Protein AF-A0A9D7TUV1-F1 (afdb_monomer)

Sequence (95 aa):
MGETELFWVYYPDMRPVFAKYEIYNGKNFGARMSWEELFESRMFYGRIIKSTIDNPYDRFIKNYPGLADYPILQLLEGENIKEKIFNYEQDLWSY

pLDDT: mean 88.14, std 10.93, range [44.88, 96.75]

Secondary structure (DSSP, 8-state):
----------HHHHHHHHTTSEEE-TT-TT-EEEHHHHHHTT-S-------STT-TT---GGGSTTTTT-HHHHHHHHHHHHHHHHHHHHHHH--

Radius of gyration: 16.45 Å; Cα contacts (8 Å, |Δi|>4): 66; chains: 1; bounding box: 44×26×37 Å

Foldseek 3Di:
DDDDDPDDDDVVVCLVVQQVDWDQDPVDNPDIDTSNRCVVVVVDDDFQQFDPVVCPPRDGLCPDPPCVVPVPVSRVVRVVVVVVVVVVVVVVVPD

Solvent-accessible surface area (backbone atoms only — not comparable to full-atom values): 6019 Å² total; per-residue (Å²): 133,79,95,70,88,86,82,85,77,66,64,80,82,44,40,76,56,27,60,71,42,75,43,87,36,94,90,39,92,87,49,80,37,29,47,35,56,36,60,77,68,57,72,69,88,86,78,55,55,58,56,72,77,98,28,94,78,71,50,44,43,63,69,37,90,94,22,59,92,32,67,69,54,33,52,51,51,25,51,52,52,50,49,54,52,51,51,55,52,51,64,72,64,75,116

Mean predicted aligned error: 5.9 Å

Structure (mmCIF, N/CA/C/O backbone):
data_AF-A0A9D7TUV1-F1
#
_entry.id   AF-A0A9D7TUV1-F1
#
loop_
_atom_site.group_PDB
_atom_site.id
_atom_site.type_symbol
_atom_site.label_atom_id
_atom_site.label_alt_id
_atom_site.label_comp_id
_atom_site.label_asym_id
_atom_site.label_entity_id
_atom_site.label_seq_id
_atom_site.pdbx_PDB_ins_code
_atom_site.Cartn_x
_atom_site.Cartn_y
_atom_site.Cartn_z
_atom_site.occupancy
_atom_site.B_iso_or_equiv
_atom_site.auth_seq_id
_atom_site.auth_comp_id
_atom_site.auth_asym_id
_atom_site.auth_atom_id
_atom_site.pdbx_PDB_model_num
ATOM 1 N N . MET A 1 1 ? -24.892 9.066 -10.100 1.00 44.88 1 MET A N 1
ATOM 2 C CA . MET A 1 1 ? -24.370 7.687 -10.198 1.00 44.88 1 MET A CA 1
ATOM 3 C C . MET A 1 1 ? -23.081 7.674 -9.396 1.00 44.88 1 MET A C 1
ATOM 5 O O . MET A 1 1 ? -22.257 8.541 -9.648 1.00 44.88 1 MET A O 1
ATOM 9 N N . GLY A 1 2 ? -22.984 6.859 -8.344 1.00 71.31 2 GLY A N 1
ATOM 10 C CA . GLY A 1 2 ? -21.800 6.832 -7.473 1.00 71.31 2 GLY A CA 1
ATOM 11 C C . GLY A 1 2 ? -20.623 6.098 -8.116 1.00 71.31 2 GLY A C 1
ATOM 12 O O . GLY A 1 2 ? -20.800 5.405 -9.118 1.00 71.31 2 GLY A O 1
ATOM 13 N N . GLU A 1 3 ? -19.435 6.240 -7.533 1.00 69.94 3 GLU A N 1
ATOM 14 C CA . GLU A 1 3 ? -18.260 5.449 -7.912 1.00 69.94 3 GLU A CA 1
ATOM 15 C C . GLU A 1 3 ? -18.5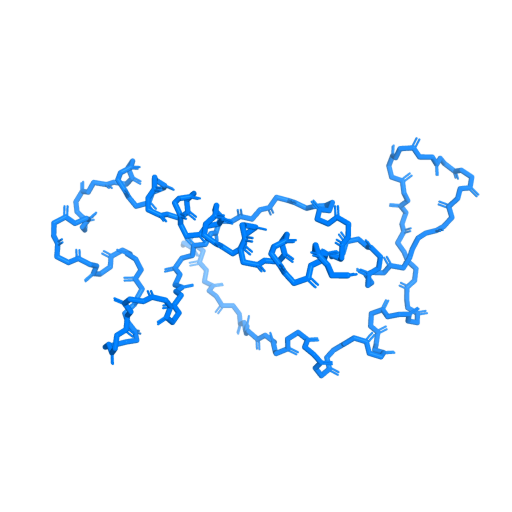39 3.956 -7.689 1.00 69.94 3 GLU A C 1
ATOM 17 O O . GLU A 1 3 ? -19.053 3.558 -6.643 1.00 69.94 3 GLU A O 1
ATOM 22 N N . THR A 1 4 ? -18.237 3.131 -8.692 1.00 80.62 4 THR A N 1
ATOM 23 C CA . THR A 1 4 ? -18.377 1.671 -8.634 1.00 80.62 4 THR A CA 1
ATOM 24 C C . THR A 1 4 ? -17.020 1.053 -8.929 1.00 80.62 4 THR A C 1
ATOM 26 O O . THR A 1 4 ? -16.404 1.371 -9.946 1.00 80.62 4 THR A O 1
ATOM 29 N N . GLU A 1 5 ? -16.550 0.186 -8.035 1.00 80.75 5 GLU A N 1
ATOM 30 C CA . GLU A 1 5 ? -15.323 -0.583 -8.236 1.00 80.75 5 GLU A CA 1
ATOM 31 C C . GLU A 1 5 ? -15.496 -1.505 -9.450 1.00 80.75 5 GLU A C 1
ATOM 33 O O . GLU A 1 5 ? -16.439 -2.292 -9.506 1.00 80.75 5 GLU A O 1
ATOM 38 N N . LEU A 1 6 ? -14.603 -1.390 -10.437 1.00 87.50 6 LEU A N 1
ATOM 39 C CA . LEU A 1 6 ? -14.650 -2.231 -11.636 1.00 87.50 6 LEU A CA 1
ATOM 40 C C . LEU A 1 6 ? -14.008 -3.594 -11.372 1.00 87.50 6 LEU A C 1
ATOM 42 O O . LEU A 1 6 ? -14.619 -4.632 -11.613 1.00 87.50 6 LEU A O 1
ATOM 46 N N . PHE A 1 7 ? -12.763 -3.584 -10.899 1.00 90.62 7 PHE A N 1
ATOM 47 C CA . PHE A 1 7 ? -11.997 -4.780 -10.575 1.00 90.62 7 PHE A CA 1
ATOM 48 C C . PHE A 1 7 ? -10.796 -4.429 -9.690 1.00 90.62 7 PHE A C 1
ATOM 50 O O . PHE A 1 7 ? -10.419 -3.268 -9.536 1.00 90.62 7 PHE A O 1
A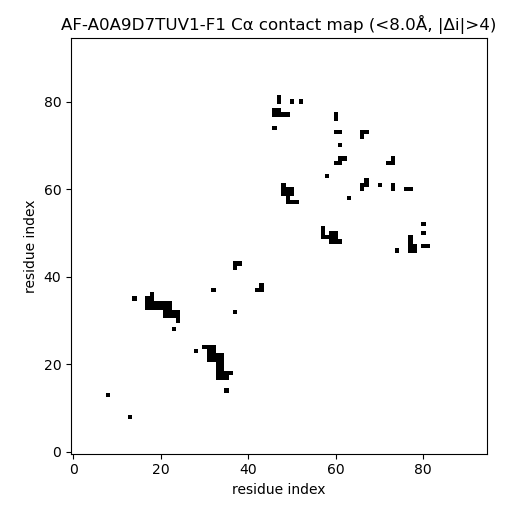TOM 57 N N . TRP A 1 8 ? -10.183 -5.471 -9.143 1.00 90.50 8 TRP A N 1
ATOM 58 C CA . TRP A 1 8 ? -8.954 -5.450 -8.365 1.00 90.50 8 TRP A CA 1
ATOM 59 C C . TRP A 1 8 ? -7.952 -6.374 -9.054 1.00 90.50 8 TRP A C 1
ATOM 61 O O . TRP A 1 8 ? -8.334 -7.408 -9.603 1.00 90.50 8 TRP A O 1
ATOM 71 N N . VAL A 1 9 ? -6.680 -5.984 -9.064 1.00 92.88 9 VAL A N 1
ATOM 72 C CA . VAL A 1 9 ? -5.593 -6.798 -9.617 1.00 92.88 9 VAL A CA 1
ATOM 73 C C . VAL A 1 9 ? -4.583 -7.093 -8.528 1.00 92.88 9 VAL A C 1
ATOM 75 O O . VAL A 1 9 ? -4.271 -6.230 -7.706 1.00 92.88 9 VAL A O 1
ATOM 78 N N . TYR A 1 10 ? -4.058 -8.313 -8.529 1.00 94.06 10 TYR A N 1
ATOM 79 C CA . TYR A 1 10 ? -2.962 -8.668 -7.647 1.00 94.06 10 TYR A CA 1
ATOM 80 C C . TYR A 1 10 ? -1.659 -8.100 -8.215 1.00 94.06 10 TYR A C 1
ATOM 82 O O . TYR A 1 10 ? -1.233 -8.469 -9.308 1.00 94.06 10 TYR A O 1
ATOM 90 N N . TYR A 1 11 ? -1.054 -7.153 -7.494 1.00 93.44 11 TYR A N 1
ATOM 91 C CA . TYR A 1 11 ? 0.086 -6.384 -7.995 1.00 93.44 11 TYR A CA 1
ATOM 92 C C . TYR A 1 11 ? 1.288 -7.254 -8.416 1.00 93.44 11 TYR A C 1
ATOM 94 O O . TYR A 1 11 ? 1.775 -7.037 -9.526 1.00 93.44 11 TYR A O 1
ATOM 102 N N . PRO A 1 12 ? 1.736 -8.264 -7.635 1.00 94.25 12 PRO A N 1
ATOM 103 C CA . PRO A 1 12 ? 2.869 -9.111 -8.021 1.00 94.25 12 PRO A CA 1
ATOM 104 C C . PRO A 1 12 ? 2.718 -9.792 -9.387 1.00 94.25 12 PRO A C 1
ATOM 106 O O . PRO A 1 12 ? 3.669 -9.789 -10.166 1.00 94.25 12 PRO A O 1
ATOM 109 N N . ASP A 1 13 ? 1.522 -10.282 -9.722 1.00 96.75 13 ASP A N 1
ATOM 110 C CA . ASP A 1 13 ? 1.255 -10.938 -11.013 1.00 96.75 13 ASP A CA 1
ATOM 111 C C . ASP A 1 13 ? 1.299 -9.953 -12.188 1.00 96.75 13 ASP A C 1
ATOM 113 O O . ASP A 1 13 ? 1.616 -10.322 -13.319 1.00 96.75 13 ASP A O 1
ATOM 117 N N . MET A 1 14 ? 1.002 -8.679 -11.925 1.00 95.94 14 MET A N 1
ATOM 118 C CA . MET A 1 14 ? 0.981 -7.630 -12.940 1.00 95.94 14 MET A CA 1
ATOM 119 C C . MET A 1 14 ? 2.348 -6.983 -13.176 1.00 95.94 14 MET A C 1
ATOM 121 O O . MET A 1 14 ? 2.527 -6.336 -14.211 1.00 95.94 14 MET A O 1
ATOM 125 N N . ARG A 1 15 ? 3.334 -7.177 -12.286 1.00 95.19 15 ARG A N 1
ATOM 126 C CA . ARG A 1 15 ? 4.678 -6.579 -12.422 1.00 95.19 15 ARG A CA 1
ATOM 127 C C . ARG A 1 15 ? 5.318 -6.820 -13.797 1.00 95.19 15 ARG A C 1
ATOM 129 O O . ARG A 1 15 ? 5.722 -5.839 -14.416 1.00 95.19 15 ARG A O 1
ATOM 136 N N . PRO A 1 16 ? 5.329 -8.045 -14.373 1.00 96.00 16 PRO A N 1
ATOM 137 C CA . PRO A 1 16 ? 5.938 -8.281 -15.687 1.00 96.00 16 PRO A CA 1
ATOM 138 C C . PRO A 1 16 ? 5.235 -7.549 -16.835 1.00 96.00 16 PRO A C 1
ATOM 140 O O . PRO A 1 16 ? 5.822 -7.357 -17.900 1.00 96.00 16 PRO A O 1
ATOM 143 N N . VAL A 1 17 ? 3.961 -7.192 -16.655 1.00 95.88 17 VAL A N 1
ATOM 144 C CA . VAL A 1 17 ? 3.198 -6.382 -17.607 1.00 95.88 17 VAL A CA 1
ATOM 145 C C . VAL A 1 17 ? 3.563 -4.914 -17.407 1.00 95.88 17 VAL A C 1
ATOM 147 O O . VAL A 1 17 ? 3.941 -4.251 -18.368 1.00 95.88 17 VAL A O 1
ATOM 150 N N . PHE A 1 18 ? 3.529 -4.417 -16.169 1.00 95.38 18 PHE A N 1
ATOM 151 C CA . PHE A 1 18 ? 3.845 -3.024 -15.841 1.00 95.38 18 PHE A CA 1
ATOM 152 C C . PHE A 1 18 ? 5.290 -2.624 -16.158 1.00 95.38 18 PHE A C 1
ATOM 154 O O . PHE A 1 18 ? 5.521 -1.489 -16.565 1.00 95.38 18 PHE A O 1
ATOM 161 N N . ALA A 1 19 ? 6.238 -3.557 -16.074 1.00 94.62 19 ALA A N 1
ATOM 162 C CA . ALA A 1 19 ? 7.628 -3.343 -16.469 1.00 94.62 19 ALA A CA 1
ATOM 163 C C . ALA A 1 19 ? 7.793 -3.055 -17.974 1.00 94.62 19 ALA A C 1
ATOM 165 O O . ALA A 1 19 ? 8.725 -2.369 -18.384 1.00 94.62 19 ALA A O 1
ATOM 166 N N . LYS A 1 20 ? 6.902 -3.601 -18.817 1.00 94.69 20 LYS A N 1
ATOM 167 C CA . LYS A 1 20 ? 7.012 -3.533 -20.287 1.00 94.69 20 LYS A CA 1
ATOM 168 C C . LYS A 1 20 ? 6.411 -2.270 -20.889 1.00 94.69 20 LYS A C 1
ATOM 170 O O . LYS A 1 20 ? 6.764 -1.918 -22.012 1.00 94.69 20 LYS A O 1
ATOM 175 N N . TYR A 1 21 ? 5.468 -1.638 -20.195 1.00 92.25 21 TYR A N 1
ATOM 176 C CA . TYR A 1 21 ? 4.753 -0.475 -20.707 1.00 92.25 21 TYR A CA 1
ATOM 177 C C . TYR A 1 21 ? 5.279 0.802 -20.062 1.00 92.25 21 TYR A C 1
ATOM 179 O O . TYR A 1 21 ? 5.327 0.928 -18.839 1.00 92.25 21 TYR A O 1
ATOM 187 N N . GLU A 1 22 ? 5.642 1.757 -20.910 1.00 89.69 22 GLU A N 1
ATOM 188 C CA . GLU A 1 22 ? 6.145 3.061 -20.496 1.00 89.69 22 GLU A CA 1
ATOM 189 C C . GLU A 1 22 ? 4.994 4.048 -20.257 1.00 89.69 22 GLU A C 1
ATOM 191 O O . GLU A 1 22 ? 3.972 4.033 -20.949 1.00 89.69 22 GLU A O 1
ATOM 196 N N . ILE A 1 23 ? 5.192 4.941 -19.294 1.00 86.62 23 ILE A N 1
ATOM 197 C CA . ILE A 1 23 ? 4.346 6.088 -18.996 1.00 86.62 23 ILE A CA 1
ATOM 198 C C . ILE A 1 23 ? 5.174 7.376 -19.072 1.00 86.62 23 ILE A C 1
ATOM 200 O O . ILE A 1 23 ? 6.392 7.407 -18.879 1.00 86.62 23 ILE A O 1
ATOM 204 N N . TYR A 1 24 ? 4.487 8.467 -19.390 1.00 79.19 24 TYR A N 1
ATOM 205 C CA . TYR A 1 24 ? 5.047 9.806 -19.368 1.00 79.19 24 TYR A CA 1
ATOM 206 C C . TYR A 1 24 ? 5.456 10.228 -17.944 1.00 79.19 24 TYR A C 1
ATOM 208 O O . TYR A 1 24 ? 4.632 10.233 -17.028 1.00 79.19 24 TYR A O 1
ATOM 216 N N . ASN A 1 25 ? 6.715 10.638 -17.770 1.00 73.81 25 ASN A N 1
ATOM 217 C CA . ASN A 1 25 ? 7.216 11.169 -16.506 1.00 73.81 25 ASN A CA 1
ATOM 218 C C . ASN A 1 25 ? 6.945 12.680 -16.401 1.00 73.81 25 ASN A C 1
ATOM 220 O O . ASN A 1 25 ? 7.625 13.499 -17.019 1.00 73.81 25 ASN A O 1
ATOM 224 N N . GLY A 1 26 ? 5.988 13.067 -15.552 1.00 66.94 26 GLY A N 1
ATOM 225 C CA . GLY A 1 26 ? 5.623 14.473 -15.338 1.00 66.94 26 GLY A CA 1
ATOM 226 C C . GLY A 1 26 ? 6.722 15.359 -14.736 1.00 66.94 26 GLY A C 1
ATOM 227 O O . GLY A 1 26 ? 6.611 16.580 -14.813 1.00 66.94 26 GLY A O 1
ATOM 228 N N . LYS A 1 27 ? 7.778 14.774 -14.154 1.00 67.44 27 LYS A N 1
ATOM 229 C CA . LYS A 1 27 ? 8.917 15.507 -13.574 1.00 67.44 27 LYS A CA 1
ATOM 230 C C . LYS A 1 27 ? 10.097 15.653 -14.538 1.00 67.44 27 LYS A C 1
ATOM 232 O O . LYS A 1 27 ? 10.931 16.529 -14.328 1.00 67.44 27 LYS A O 1
ATOM 237 N N . ASN A 1 28 ? 10.188 14.818 -15.575 1.00 67.69 28 ASN A N 1
ATOM 238 C CA . ASN A 1 28 ? 11.264 14.873 -16.560 1.00 67.69 28 ASN A CA 1
ATOM 239 C C . ASN A 1 28 ? 10.750 14.464 -17.947 1.00 67.69 28 ASN A C 1
ATOM 241 O O . ASN A 1 28 ? 10.644 13.282 -18.257 1.00 67.69 28 ASN A O 1
ATOM 245 N N . PHE A 1 29 ? 10.497 15.462 -18.796 1.00 59.22 29 PHE A N 1
ATOM 246 C CA . PHE A 1 29 ? 9.966 15.298 -20.154 1.00 59.22 29 PHE A CA 1
ATOM 247 C C . PHE A 1 29 ? 10.843 14.415 -21.066 1.00 59.22 29 PHE A C 1
ATOM 249 O O . PHE A 1 29 ? 10.348 13.910 -22.072 1.00 59.22 29 PHE A O 1
ATOM 256 N N . GLY A 1 30 ? 12.134 14.244 -20.748 1.00 61.28 30 GLY A N 1
ATOM 257 C CA . GLY A 1 30 ? 13.080 13.459 -21.550 1.00 61.28 30 GLY A CA 1
ATOM 258 C C . GLY A 1 30 ? 13.279 12.013 -21.088 1.00 61.28 30 GLY A C 1
ATOM 259 O O . GLY A 1 30 ? 13.814 11.212 -21.853 1.00 61.28 30 GLY A O 1
ATOM 260 N N . ALA A 1 31 ? 12.861 11.663 -19.867 1.00 67.94 31 ALA A N 1
ATOM 261 C CA . ALA A 1 31 ? 13.032 10.323 -19.314 1.00 67.94 31 ALA A CA 1
ATOM 262 C C . ALA A 1 31 ? 11.704 9.566 -19.353 1.00 67.94 31 ALA A C 1
ATOM 264 O O . ALA A 1 31 ? 10.710 9.999 -18.770 1.00 67.94 31 ALA A O 1
ATOM 265 N N . ARG A 1 32 ? 11.688 8.421 -20.035 1.00 72.62 32 ARG A N 1
ATOM 266 C CA . ARG A 1 32 ? 10.570 7.482 -19.947 1.00 72.62 32 ARG A CA 1
ATOM 267 C C . ARG A 1 32 ? 10.696 6.693 -18.653 1.00 72.62 32 ARG A C 1
ATOM 269 O O . ARG A 1 32 ? 11.809 6.426 -18.211 1.00 72.62 32 ARG A O 1
ATOM 276 N N . MET A 1 33 ? 9.560 6.371 -18.054 1.00 88.19 33 MET A N 1
ATOM 277 C CA . MET A 1 33 ? 9.498 5.522 -16.872 1.00 88.19 33 MET A CA 1
ATOM 278 C C . MET A 1 33 ? 8.490 4.403 -17.110 1.00 88.19 33 MET A C 1
ATOM 280 O O . MET A 1 33 ? 7.524 4.606 -17.846 1.00 88.19 33 MET A O 1
ATOM 284 N N . SER A 1 34 ? 8.689 3.229 -16.524 1.00 92.94 34 SER A N 1
ATOM 285 C CA . SER A 1 34 ? 7.703 2.147 -16.617 1.00 92.94 34 SER A CA 1
ATOM 286 C C . SER A 1 34 ? 6.559 2.345 -15.617 1.00 92.94 34 SER A C 1
ATOM 288 O O . SER A 1 34 ? 6.672 3.097 -14.643 1.00 92.94 34 SER A O 1
ATOM 290 N N . TRP A 1 35 ? 5.435 1.660 -15.832 1.00 93.44 35 TRP A N 1
ATOM 291 C CA . TRP A 1 35 ? 4.374 1.612 -14.821 1.00 93.44 35 TRP A CA 1
ATOM 292 C C . TRP A 1 35 ? 4.857 0.977 -13.516 1.00 93.44 35 TRP A C 1
ATOM 294 O O . TRP A 1 35 ? 4.448 1.414 -12.445 1.00 93.44 35 TRP A O 1
ATOM 304 N N . GLU A 1 36 ? 5.741 -0.021 -13.591 1.00 94.19 36 GLU A N 1
ATOM 305 C CA . GLU A 1 36 ? 6.330 -0.636 -12.399 1.00 94.19 36 GLU A CA 1
ATOM 306 C C . GLU A 1 36 ? 7.130 0.399 -11.600 1.00 94.19 36 GLU A C 1
ATOM 308 O O . GLU A 1 36 ? 6.885 0.573 -10.410 1.00 94.19 36 GLU A O 1
ATOM 313 N N . GLU A 1 37 ? 8.002 1.167 -12.259 1.00 90.88 37 GLU A N 1
ATOM 314 C CA . GLU A 1 37 ? 8.775 2.230 -11.607 1.00 90.88 37 GLU A CA 1
ATOM 315 C C . GLU A 1 37 ? 7.874 3.274 -10.940 1.00 90.88 37 GLU A C 1
ATOM 317 O O . GLU A 1 37 ? 8.194 3.753 -9.853 1.00 90.88 37 GLU A O 1
ATOM 322 N N . LEU A 1 38 ? 6.731 3.619 -11.544 1.00 91.81 38 LEU A N 1
ATOM 323 C CA . LEU A 1 38 ? 5.752 4.537 -10.952 1.00 91.81 38 LEU A CA 1
ATOM 324 C C . LEU A 1 38 ? 5.178 4.007 -9.638 1.00 91.81 38 LEU A C 1
ATOM 326 O O . LEU A 1 38 ? 5.069 4.765 -8.670 1.00 91.81 38 LEU A O 1
ATOM 330 N N . PHE A 1 39 ? 4.820 2.726 -9.595 1.00 91.06 39 PHE A N 1
ATOM 331 C CA . PHE A 1 39 ? 4.255 2.108 -8.400 1.00 91.06 39 PHE A CA 1
ATOM 332 C C . PHE A 1 39 ? 5.309 1.904 -7.308 1.00 91.06 39 PHE A C 1
ATOM 334 O O . PHE A 1 39 ? 5.067 2.303 -6.169 1.00 91.06 39 PHE A O 1
ATOM 341 N N . GLU A 1 40 ? 6.490 1.380 -7.651 1.00 88.62 40 GLU A N 1
ATOM 342 C CA . GLU A 1 40 ? 7.591 1.155 -6.700 1.00 88.62 40 GLU A CA 1
ATOM 343 C C . GLU A 1 40 ? 8.115 2.475 -6.108 1.00 88.62 40 GLU A C 1
ATOM 345 O O . GLU A 1 40 ? 8.389 2.567 -4.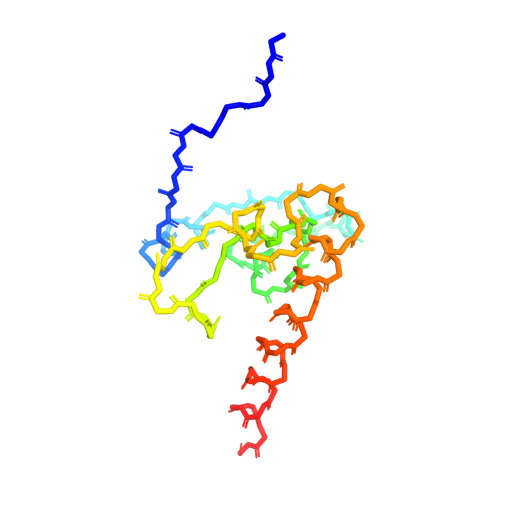915 1.00 88.62 40 GLU A O 1
ATOM 350 N N . SER A 1 41 ? 8.176 3.544 -6.910 1.00 87.62 41 SER A N 1
ATOM 351 C CA . SER A 1 41 ? 8.549 4.888 -6.430 1.00 87.62 41 SER A CA 1
ATOM 352 C C . SER A 1 41 ? 7.413 5.638 -5.724 1.00 87.62 41 SER A C 1
ATOM 354 O O . SER A 1 41 ? 7.585 6.798 -5.339 1.00 87.62 41 SER A O 1
ATOM 356 N N . ARG A 1 42 ? 6.243 5.001 -5.562 1.00 86.44 42 ARG A N 1
ATOM 357 C CA . ARG A 1 42 ? 5.026 5.581 -4.974 1.00 86.44 42 ARG A CA 1
ATOM 358 C C . ARG A 1 42 ? 4.623 6.918 -5.615 1.00 86.44 42 ARG A C 1
ATOM 360 O O . ARG A 1 42 ? 4.089 7.804 -4.949 1.00 86.44 42 ARG A O 1
ATOM 367 N N . MET A 1 43 ? 4.841 7.073 -6.923 1.00 87.50 43 MET A N 1
ATOM 368 C CA . MET A 1 43 ? 4.461 8.267 -7.689 1.00 87.50 43 MET A CA 1
ATOM 369 C C . MET A 1 43 ? 2.988 8.237 -8.119 1.00 87.50 43 MET A C 1
ATOM 371 O O . MET A 1 43 ? 2.646 8.420 -9.285 1.00 87.50 43 MET A O 1
ATOM 375 N N . PHE A 1 44 ? 2.098 8.025 -7.152 1.00 88.50 44 PHE A N 1
ATOM 376 C CA . PHE A 1 44 ? 0.651 8.058 -7.332 1.00 88.50 44 PHE A CA 1
ATOM 377 C C . PHE A 1 44 ? -0.042 8.527 -6.051 1.00 88.50 44 PHE A C 1
ATOM 379 O O . PHE A 1 44 ? 0.510 8.449 -4.954 1.00 88.50 44 PHE A O 1
ATOM 386 N N . TYR A 1 45 ? -1.282 8.989 -6.192 1.00 90.00 45 TYR A N 1
ATOM 387 C CA . TYR A 1 45 ? -2.168 9.239 -5.061 1.00 90.00 45 TYR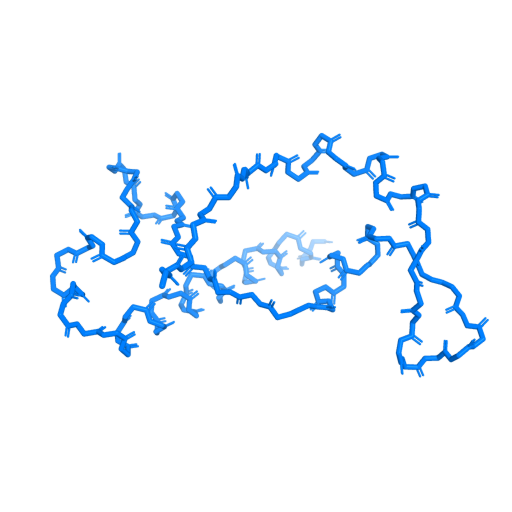 A CA 1
ATOM 388 C C . TYR A 1 45 ? -3.200 8.123 -4.981 1.00 90.00 45 TYR A C 1
ATOM 390 O O . TYR A 1 45 ? -3.794 7.736 -5.985 1.00 90.00 45 TYR A O 1
ATOM 398 N N . GLY A 1 46 ? -3.414 7.610 -3.777 1.00 90.69 46 GLY A N 1
ATOM 399 C CA . GLY A 1 46 ? -4.388 6.567 -3.513 1.00 90.69 46 GLY A CA 1
ATOM 400 C C . GLY A 1 46 ? -4.816 6.598 -2.056 1.00 90.69 46 GLY A C 1
ATOM 401 O O . GLY A 1 46 ? -4.080 7.073 -1.193 1.00 90.69 46 GLY A O 1
ATOM 402 N N . ARG A 1 47 ? -6.018 6.088 -1.796 1.00 91.69 47 ARG A N 1
ATOM 403 C CA . ARG A 1 47 ? -6.555 5.915 -0.448 1.00 91.69 47 ARG A CA 1
ATOM 404 C C . ARG A 1 47 ? -6.660 4.430 -0.149 1.00 91.69 47 ARG A C 1
ATOM 406 O O . ARG A 1 47 ? -7.258 3.688 -0.926 1.00 91.69 47 ARG A O 1
ATOM 413 N N . ILE A 1 48 ? -6.143 4.012 0.999 1.00 94.38 48 ILE A N 1
ATOM 414 C CA . ILE A 1 48 ? -6.367 2.657 1.499 1.00 94.38 48 ILE A CA 1
ATOM 415 C C . ILE A 1 48 ? -7.810 2.574 1.999 1.00 94.38 48 ILE A C 1
ATOM 417 O O . ILE A 1 48 ? -8.235 3.377 2.825 1.00 94.38 48 ILE A O 1
ATOM 421 N N . ILE A 1 49 ? -8.576 1.621 1.468 1.00 94.12 49 ILE A N 1
ATOM 422 C CA . ILE A 1 49 ? -9.983 1.383 1.843 1.00 94.12 49 ILE A CA 1
ATOM 423 C C . ILE A 1 49 ? -10.190 0.054 2.569 1.00 94.12 49 ILE A C 1
ATOM 425 O O . ILE A 1 49 ? -11.265 -0.196 3.116 1.00 94.12 49 ILE A O 1
ATOM 429 N N . LYS A 1 50 ? -9.171 -0.805 2.548 1.00 95.00 50 LYS A N 1
ATOM 430 C CA . LYS A 1 50 ? -9.153 -2.149 3.113 1.00 95.00 50 LYS A CA 1
ATOM 431 C C . LYS A 1 50 ? -7.696 -2.601 3.233 1.00 95.00 50 LYS A C 1
ATOM 433 O O . LYS A 1 50 ? -6.881 -2.266 2.380 1.00 95.00 50 LYS A O 1
ATOM 438 N N . SER A 1 51 ? -7.383 -3.344 4.286 1.00 94.94 51 SER A N 1
ATOM 439 C CA . SER A 1 51 ? -6.071 -3.950 4.529 1.00 94.94 51 SER A CA 1
ATOM 440 C C . SER A 1 51 ? -6.261 -5.257 5.284 1.00 94.94 51 SER A C 1
ATOM 442 O O . SER A 1 51 ? -7.292 -5.428 5.929 1.00 94.94 51 SER A O 1
ATOM 444 N N . THR A 1 52 ? -5.295 -6.167 5.211 1.00 93.75 52 THR A N 1
ATOM 445 C CA . THR A 1 52 ? -5.252 -7.386 6.034 1.00 93.75 52 THR A CA 1
ATOM 446 C C . THR A 1 52 ? -4.612 -7.144 7.404 1.00 93.75 52 THR A C 1
ATOM 448 O O . THR A 1 52 ? -4.832 -7.930 8.324 1.00 93.75 52 THR A O 1
ATOM 451 N N . ILE A 1 53 ? -3.861 -6.047 7.566 1.00 92.62 53 ILE A N 1
ATOM 452 C CA . ILE A 1 53 ? -3.247 -5.641 8.838 1.00 92.62 53 ILE A CA 1
ATOM 453 C C . ILE A 1 53 ? -4.359 -5.386 9.858 1.00 92.62 53 ILE A C 1
ATOM 455 O O . ILE A 1 53 ? -5.254 -4.581 9.605 1.00 92.62 53 ILE A O 1
ATOM 459 N N . ASP A 1 54 ? -4.312 -6.088 10.990 1.00 90.38 54 ASP A N 1
ATOM 460 C CA . ASP A 1 54 ? -5.285 -5.982 12.087 1.00 90.38 54 ASP A CA 1
ATOM 461 C C . ASP A 1 54 ? -6.758 -6.214 11.666 1.00 90.38 54 ASP A C 1
ATOM 463 O O . ASP A 1 54 ? -7.692 -5.803 12.358 1.00 90.38 54 ASP A O 1
ATOM 467 N N . ASN A 1 55 ? -6.996 -6.908 10.542 1.00 94.19 55 ASN A N 1
ATOM 468 C CA . ASN A 1 55 ? -8.329 -7.104 9.960 1.00 94.19 55 ASN A CA 1
ATOM 469 C C . ASN A 1 55 ? -8.653 -8.585 9.682 1.00 94.19 55 ASN A C 1
ATOM 471 O O . ASN A 1 55 ? -8.802 -8.995 8.528 1.00 94.19 55 ASN A O 1
ATOM 475 N N . PRO A 1 56 ? -8.831 -9.410 10.730 1.00 94.00 56 PRO A N 1
ATOM 476 C CA . PRO A 1 56 ? -9.140 -10.835 10.573 1.00 94.00 56 PRO A CA 1
ATOM 477 C C . PRO A 1 56 ? -10.514 -11.102 9.935 1.00 94.00 56 PRO A C 1
ATOM 479 O O . PRO A 1 56 ? -10.795 -12.219 9.516 1.00 94.00 56 PRO A O 1
ATOM 482 N N . TY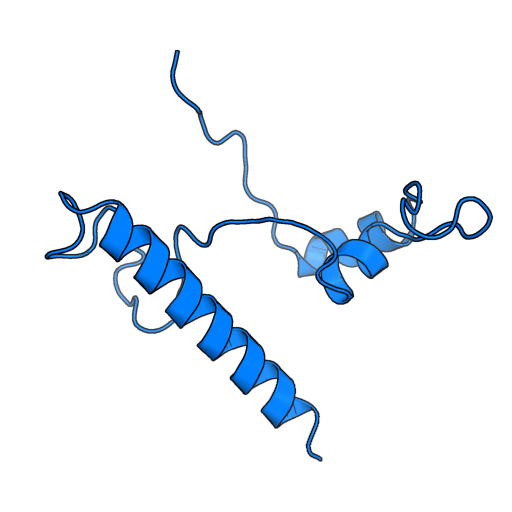R A 1 57 ? -11.380 -10.087 9.869 1.00 94.50 57 TYR A N 1
ATOM 483 C CA . TYR A 1 57 ? -12.738 -10.186 9.331 1.00 94.50 57 TYR A CA 1
ATOM 484 C C . TYR A 1 57 ? -12.863 -9.652 7.900 1.00 94.50 57 TYR A C 1
ATOM 486 O O . TYR A 1 57 ? -13.982 -9.505 7.412 1.00 94.50 57 TYR A O 1
ATOM 494 N N . ASP A 1 58 ? -11.743 -9.310 7.256 1.00 93.75 58 ASP A N 1
ATOM 495 C CA . ASP A 1 58 ? -11.686 -8.878 5.857 1.00 93.75 58 ASP A CA 1
ATOM 496 C C . ASP A 1 58 ? -12.636 -7.701 5.525 1.00 93.75 58 ASP A C 1
ATOM 498 O O . ASP A 1 58 ? -13.200 -7.569 4.433 1.00 93.75 58 ASP A O 1
ATOM 502 N N . ARG A 1 59 ? -12.840 -6.808 6.501 1.00 94.75 59 ARG A N 1
ATOM 503 C CA . ARG A 1 59 ? -13.760 -5.673 6.384 1.00 94.75 59 ARG A CA 1
ATOM 504 C C . ARG A 1 59 ? -13.123 -4.519 5.617 1.00 94.75 59 ARG A C 1
ATOM 506 O O . ARG A 1 59 ? -11.935 -4.250 5.749 1.00 94.75 59 ARG A O 1
ATOM 513 N N . PHE A 1 60 ? -13.932 -3.772 4.873 1.00 94.75 60 PHE A N 1
ATOM 514 C CA . PHE A 1 60 ? -13.539 -2.430 4.444 1.00 94.75 60 PHE A CA 1
ATOM 515 C C . PHE A 1 60 ? -13.437 -1.503 5.661 1.00 94.75 60 PHE A C 1
ATOM 517 O O . PHE A 1 60 ? -14.221 -1.644 6.600 1.00 94.75 60 PHE A O 1
ATOM 524 N N . ILE A 1 61 ? -12.554 -0.508 5.605 1.00 95.62 61 ILE A N 1
ATOM 525 C CA . ILE A 1 61 ? -12.357 0.492 6.669 1.00 95.62 61 ILE A CA 1
ATOM 526 C C . ILE A 1 61 ? -13.669 1.219 6.992 1.00 95.62 61 ILE A C 1
ATOM 528 O O . ILE A 1 61 ? -13.998 1.431 8.154 1.00 95.62 61 ILE A O 1
ATOM 532 N N . LYS A 1 62 ? -14.488 1.514 5.973 1.00 94.12 62 LYS A N 1
ATOM 533 C CA . LYS A 1 62 ? -15.824 2.113 6.160 1.00 94.12 62 LYS A CA 1
ATOM 534 C C . LYS A 1 62 ? -16.778 1.261 7.013 1.00 94.12 62 LYS A C 1
ATOM 536 O O . LYS A 1 62 ? -17.754 1.782 7.530 1.00 94.12 62 LYS A O 1
ATOM 541 N N . ASN A 1 63 ? -16.506 -0.038 7.150 1.00 94.94 63 ASN A N 1
ATOM 542 C CA . ASN A 1 63 ? -17.307 -0.982 7.929 1.00 94.94 63 ASN A CA 1
ATOM 543 C C . ASN A 1 63 ? -16.679 -1.282 9.303 1.00 94.94 63 ASN A C 1
ATOM 545 O O . ASN A 1 63 ? -17.123 -2.206 9.988 1.00 94.94 63 ASN A O 1
ATOM 549 N N . TYR A 1 64 ? -15.615 -0.579 9.703 1.00 94.31 64 TYR A N 1
ATOM 550 C CA . TYR A 1 64 ? -15.022 -0.764 11.024 1.00 94.31 64 TYR A CA 1
ATOM 551 C C . TYR A 1 64 ? -15.945 -0.177 12.106 1.00 94.31 64 TYR A C 1
ATOM 553 O O . TYR A 1 64 ? -16.481 0.925 11.923 1.00 94.31 64 TYR A O 1
ATOM 561 N N . PRO A 1 65 ? -16.143 -0.881 13.239 1.00 91.12 65 PRO A N 1
ATOM 562 C CA . PRO A 1 65 ? -16.918 -0.349 14.355 1.00 91.12 65 PRO A CA 1
ATOM 563 C C . PRO A 1 65 ? -16.361 1.005 14.812 1.00 91.12 65 PRO A C 1
ATOM 565 O O . PRO A 1 65 ? -15.165 1.131 15.051 1.00 91.12 65 PRO A O 1
ATOM 568 N N . GLY A 1 66 ? -17.223 2.019 14.915 1.00 90.62 66 GLY A N 1
ATOM 569 C CA . GLY A 1 66 ? -16.836 3.376 15.323 1.00 90.62 66 GLY A CA 1
ATOM 570 C C . GLY A 1 66 ? -16.304 4.284 14.207 1.00 90.62 66 GLY A C 1
ATOM 571 O O . GLY A 1 66 ? -16.093 5.464 14.462 1.00 90.62 66 GLY A O 1
ATOM 572 N N . LEU A 1 67 ? -16.119 3.783 12.977 1.00 93.81 67 LEU A N 1
ATOM 573 C CA . LEU A 1 67 ? -15.635 4.584 11.837 1.00 93.81 67 LEU A CA 1
ATOM 574 C C . LEU A 1 67 ? -16.715 4.855 10.779 1.00 93.81 67 LEU A C 1
ATOM 576 O O . LEU A 1 67 ? -16.548 5.771 9.973 1.00 93.81 67 LEU A O 1
ATOM 580 N N . ALA A 1 68 ? -17.808 4.086 10.763 1.00 90.44 68 ALA A N 1
ATOM 581 C CA . ALA A 1 68 ? -18.821 4.123 9.701 1.00 90.44 68 ALA A CA 1
ATOM 582 C C . ALA A 1 68 ? -19.385 5.530 9.431 1.00 90.44 68 ALA A C 1
ATOM 584 O O . ALA A 1 68 ? -19.452 5.951 8.276 1.00 90.44 68 ALA A O 1
ATOM 585 N N . ASP A 1 69 ? -19.684 6.282 10.491 1.00 93.62 69 ASP A N 1
ATOM 586 C CA . ASP A 1 69 ? -20.297 7.614 10.404 1.00 93.62 69 ASP A CA 1
ATOM 587 C C . ASP A 1 69 ? -19.275 8.764 10.350 1.00 93.62 69 ASP A C 1
ATOM 589 O O . ASP A 1 69 ? -19.647 9.934 10.259 1.00 93.62 69 ASP A O 1
ATOM 593 N N . TYR A 1 70 ? -17.975 8.451 10.385 1.00 95.25 70 TYR A N 1
ATOM 594 C CA . TYR A 1 70 ? -16.899 9.435 10.503 1.00 95.25 70 TYR A CA 1
ATOM 595 C C . TYR A 1 70 ? -15.887 9.302 9.354 1.00 95.25 70 TYR A C 1
ATOM 597 O O . TYR A 1 70 ? -14.832 8.685 9.518 1.00 95.25 70 TYR A O 1
ATOM 605 N N . PRO A 1 71 ? -16.144 9.930 8.189 1.00 92.25 71 PRO A N 1
ATOM 606 C CA . PRO A 1 71 ? -15.260 9.847 7.022 1.00 92.25 71 PRO A CA 1
ATOM 607 C C . PRO A 1 71 ? -13.821 10.299 7.298 1.00 92.25 71 PRO A C 1
ATOM 609 O O . PRO A 1 71 ? -12.879 9.730 6.754 1.00 92.25 71 PRO A O 1
ATOM 612 N N . ILE A 1 72 ? -13.639 11.290 8.178 1.00 95.25 72 ILE A N 1
ATOM 613 C CA . ILE A 1 72 ? -12.310 11.772 8.583 1.00 95.25 72 ILE A CA 1
ATOM 614 C C . ILE A 1 72 ? -11.533 10.673 9.321 1.00 95.25 72 ILE A C 1
ATOM 616 O O . ILE A 1 72 ? -10.349 10.486 9.058 1.00 95.25 72 ILE A O 1
ATOM 620 N N . LEU A 1 73 ? -12.194 9.905 10.194 1.00 96.19 73 LEU A N 1
ATOM 621 C CA . LEU A 1 73 ? -11.553 8.793 10.900 1.00 96.19 73 LEU A CA 1
ATOM 622 C C . LEU A 1 73 ? -11.214 7.638 9.950 1.00 96.19 73 LEU A C 1
ATOM 624 O O . LEU A 1 73 ? -10.173 7.013 10.107 1.00 96.19 73 LEU A O 1
ATOM 628 N N . GLN A 1 74 ? -12.030 7.399 8.919 1.00 95.56 74 GLN A N 1
ATOM 629 C CA . GLN A 1 74 ? -11.703 6.426 7.867 1.00 95.56 74 GLN A CA 1
ATOM 630 C C . GLN A 1 74 ? -10.460 6.838 7.066 1.00 95.56 74 GLN A C 1
ATOM 632 O O . GLN A 1 74 ? -9.655 5.984 6.702 1.00 95.56 74 GLN A O 1
ATOM 637 N N . LEU A 1 75 ? -10.305 8.136 6.776 1.00 94.94 75 LEU A N 1
ATOM 638 C CA . LEU A 1 75 ? -9.110 8.666 6.114 1.00 94.94 75 LEU A CA 1
ATOM 639 C C . LEU A 1 75 ? -7.872 8.515 7.000 1.00 94.94 75 LEU A C 1
ATOM 641 O O . LEU A 1 75 ? -6.848 8.036 6.522 1.00 94.94 75 LEU A O 1
ATOM 645 N N . LEU A 1 76 ? -7.987 8.870 8.282 1.00 96.50 76 LEU A N 1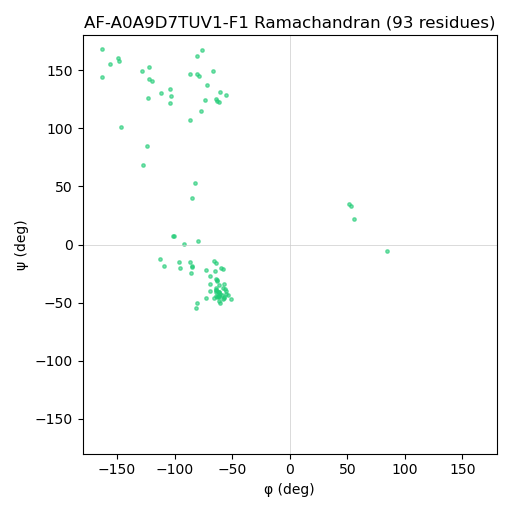
ATOM 646 C CA . LEU A 1 76 ? -6.892 8.750 9.243 1.00 96.50 76 LEU A CA 1
ATOM 647 C C . LEU A 1 76 ? -6.447 7.293 9.420 1.00 96.50 76 LEU A C 1
ATOM 649 O O . LEU A 1 76 ? -5.252 7.022 9.455 1.00 96.50 76 LEU A O 1
ATOM 653 N N . GLU A 1 77 ? -7.392 6.353 9.469 1.00 96.19 77 GLU A N 1
ATOM 654 C CA . GLU A 1 77 ? -7.080 4.923 9.530 1.00 96.19 77 GLU A CA 1
ATOM 655 C C . GLU A 1 77 ? -6.352 4.441 8.266 1.00 96.19 77 GLU A C 1
ATOM 657 O O . GLU A 1 77 ? -5.398 3.669 8.348 1.00 96.19 77 GLU A O 1
ATOM 662 N N . GLY A 1 78 ? -6.747 4.941 7.092 1.00 96.12 78 GLY A N 1
ATOM 663 C CA . GLY A 1 78 ? -6.032 4.680 5.843 1.00 96.12 78 GLY A CA 1
ATOM 664 C C . GLY A 1 78 ? -4.583 5.183 5.863 1.00 96.12 78 GLY A C 1
ATOM 665 O O . GLY A 1 78 ? -3.687 4.458 5.427 1.00 96.12 78 GLY A O 1
ATOM 666 N N . GLU A 1 79 ? -4.335 6.384 6.395 1.00 95.94 79 GLU A N 1
ATOM 667 C CA . GLU A 1 79 ? -2.973 6.921 6.544 1.00 95.94 79 GLU A CA 1
ATOM 668 C C . GLU A 1 79 ? -2.160 6.157 7.603 1.00 95.94 79 GLU A C 1
ATOM 670 O O . GLU A 1 79 ? -1.007 5.824 7.348 1.00 95.94 79 GLU A O 1
ATOM 675 N N . ASN A 1 80 ? -2.764 5.767 8.729 1.00 96.06 80 ASN A N 1
ATOM 676 C CA . ASN A 1 80 ? 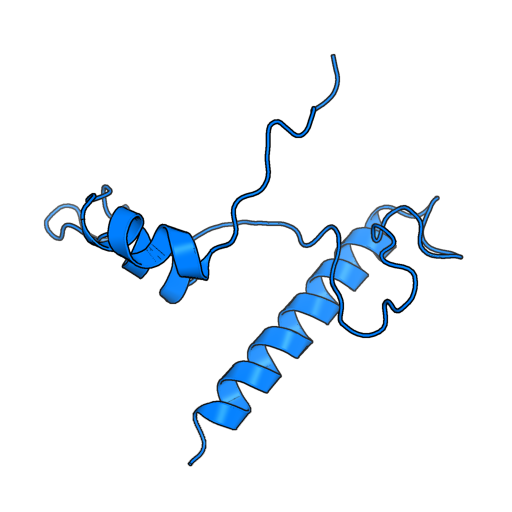-2.118 4.925 9.745 1.00 96.06 80 ASN A CA 1
ATOM 677 C C . ASN A 1 80 ? -1.644 3.584 9.150 1.00 96.06 80 ASN A C 1
ATOM 679 O O . ASN A 1 80 ? -0.497 3.174 9.322 1.00 96.06 80 ASN A O 1
ATOM 683 N N . ILE A 1 81 ? -2.496 2.908 8.373 1.00 96.62 81 ILE A N 1
ATOM 684 C CA . ILE A 1 81 ? -2.117 1.663 7.687 1.00 96.62 81 ILE A CA 1
ATOM 685 C C . ILE A 1 81 ? -0.971 1.904 6.695 1.00 96.62 81 ILE A C 1
ATOM 687 O O . ILE A 1 81 ? -0.052 1.090 6.600 1.00 96.62 81 ILE A O 1
ATOM 691 N N . LYS A 1 82 ? -1.007 3.012 5.954 1.00 94.12 82 LYS A N 1
ATOM 692 C CA . LYS A 1 82 ? 0.048 3.381 5.005 1.00 94.12 82 LYS A CA 1
ATOM 693 C C . LYS A 1 82 ? 1.388 3.611 5.708 1.00 94.12 82 LYS A C 1
ATOM 695 O O . LYS A 1 82 ? 2.403 3.142 5.199 1.00 94.12 82 LYS A O 1
ATOM 700 N N . GLU A 1 83 ? 1.391 4.266 6.868 1.00 94.31 83 GLU A N 1
ATOM 701 C CA . GLU A 1 83 ? 2.584 4.430 7.708 1.00 94.31 83 GLU A CA 1
ATOM 702 C C . GLU A 1 83 ? 3.117 3.081 8.206 1.00 94.31 83 GLU A C 1
ATOM 704 O O . GLU A 1 83 ? 4.313 2.824 8.093 1.00 94.31 83 GLU A O 1
ATOM 709 N N . LYS A 1 84 ? 2.244 2.173 8.669 1.00 95.12 84 LYS A N 1
ATOM 710 C CA . LYS A 1 84 ? 2.648 0.808 9.062 1.00 95.12 84 LYS A CA 1
ATOM 711 C C . LYS A 1 84 ? 3.342 0.059 7.921 1.00 95.12 84 LYS A C 1
ATOM 713 O O . LYS A 1 84 ? 4.374 -0.564 8.148 1.00 95.12 84 LYS A O 1
ATOM 718 N N . ILE A 1 85 ? 2.791 0.125 6.705 1.00 91.81 85 ILE A N 1
ATOM 719 C CA . ILE A 1 85 ? 3.389 -0.507 5.516 1.00 91.81 85 ILE A CA 1
ATOM 720 C C . ILE A 1 85 ? 4.756 0.115 5.211 1.00 91.81 85 ILE A C 1
ATOM 722 O O . ILE A 1 85 ? 5.710 -0.613 4.964 1.00 91.81 85 ILE A O 1
ATOM 726 N N . PHE A 1 86 ? 4.858 1.445 5.245 1.00 89.81 86 PHE A N 1
ATOM 727 C CA . PHE A 1 86 ? 6.110 2.150 4.974 1.00 89.81 86 PHE A CA 1
ATOM 728 C C . PHE A 1 86 ? 7.214 1.784 5.976 1.00 89.81 86 PHE A C 1
ATOM 730 O O . PHE A 1 86 ? 8.333 1.488 5.568 1.00 89.81 8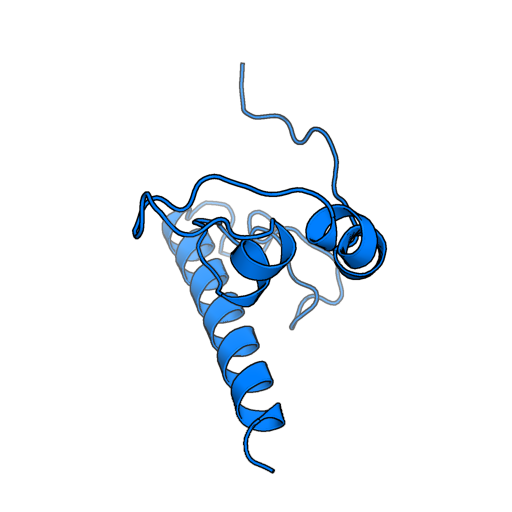6 PHE A O 1
ATOM 737 N N . ASN A 1 87 ? 6.888 1.750 7.271 1.00 92.12 87 ASN A N 1
ATOM 738 C CA . ASN A 1 87 ? 7.835 1.362 8.317 1.00 92.12 87 ASN A CA 1
ATOM 739 C C . ASN A 1 87 ? 8.277 -0.099 8.149 1.00 92.12 87 ASN A C 1
ATOM 741 O O . ASN A 1 87 ? 9.467 -0.384 8.199 1.00 92.12 87 ASN A O 1
ATOM 745 N N . TYR A 1 88 ? 7.335 -1.006 7.865 1.00 90.56 88 TYR A N 1
ATOM 746 C CA . TYR A 1 88 ? 7.653 -2.409 7.589 1.00 90.56 88 TYR A CA 1
ATOM 747 C C . TYR A 1 88 ? 8.594 -2.566 6.388 1.00 90.56 88 TYR A C 1
ATOM 749 O O . TYR A 1 88 ? 9.548 -3.336 6.449 1.00 90.56 88 TYR A O 1
ATOM 757 N N . GLU A 1 89 ? 8.350 -1.828 5.302 1.00 86.25 89 GLU A N 1
ATOM 758 C CA . GLU A 1 89 ? 9.258 -1.803 4.157 1.00 86.25 89 GLU A CA 1
ATOM 759 C C . GLU A 1 89 ? 10.638 -1.290 4.582 1.00 86.25 89 GLU A C 1
ATOM 761 O O . GLU A 1 89 ? 11.619 -1.975 4.313 1.00 86.25 89 GLU A O 1
ATOM 766 N N . GLN A 1 90 ? 10.736 -0.149 5.281 1.00 87.44 90 GLN A N 1
ATOM 767 C CA . GLN A 1 90 ? 12.014 0.393 5.772 1.00 87.44 90 GLN A CA 1
ATOM 768 C C . GLN A 1 90 ? 12.807 -0.595 6.634 1.00 87.44 90 GLN A C 1
ATOM 770 O O . GLN A 1 90 ? 14.019 -0.704 6.445 1.00 87.44 90 GLN A O 1
ATOM 775 N N . ASP A 1 91 ? 12.148 -1.324 7.532 1.00 88.50 91 ASP A N 1
ATOM 776 C CA . ASP A 1 91 ? 12.795 -2.322 8.390 1.00 88.50 91 ASP A CA 1
ATOM 777 C C . ASP A 1 91 ? 13.404 -3.476 7.571 1.00 88.50 91 ASP A C 1
ATOM 779 O O . ASP A 1 91 ? 14.445 -4.022 7.936 1.00 88.50 91 ASP A O 1
ATOM 783 N N . LEU A 1 92 ? 12.804 -3.829 6.428 1.00 84.31 92 LEU A N 1
ATOM 784 C CA . LEU A 1 92 ? 13.370 -4.812 5.496 1.00 84.31 92 LEU A CA 1
ATOM 785 C C . LEU A 1 92 ? 14.585 -4.272 4.721 1.00 84.31 92 LEU A C 1
ATOM 787 O O . LEU A 1 92 ? 15.390 -5.067 4.238 1.00 84.31 92 LEU A O 1
ATOM 791 N N . TRP A 1 93 ? 14.728 -2.946 4.600 1.00 70.38 93 TRP A N 1
ATOM 792 C CA . TRP A 1 93 ? 15.883 -2.300 3.964 1.00 70.38 93 TRP A CA 1
ATOM 793 C C . TRP A 1 93 ? 17.070 -2.099 4.920 1.00 70.38 93 TRP A C 1
ATOM 795 O O . TRP A 1 93 ? 18.185 -1.902 4.441 1.00 70.38 93 TRP A O 1
ATOM 805 N N . SER A 1 94 ? 16.877 -2.122 6.246 1.00 57.97 94 SER A N 1
ATOM 806 C CA . SER A 1 94 ? 17.937 -1.826 7.227 1.00 57.97 94 SER A CA 1
ATOM 807 C C . SER A 1 94 ? 18.835 -3.027 7.583 1.00 57.97 94 SER A C 1
ATOM 809 O O . SER A 1 94 ? 19.192 -3.197 8.752 1.00 57.97 94 SER A O 1
ATOM 811 N N . TYR A 1 95 ? 19.198 -3.859 6.602 1.00 50.34 95 TYR A N 1
ATOM 812 C CA . 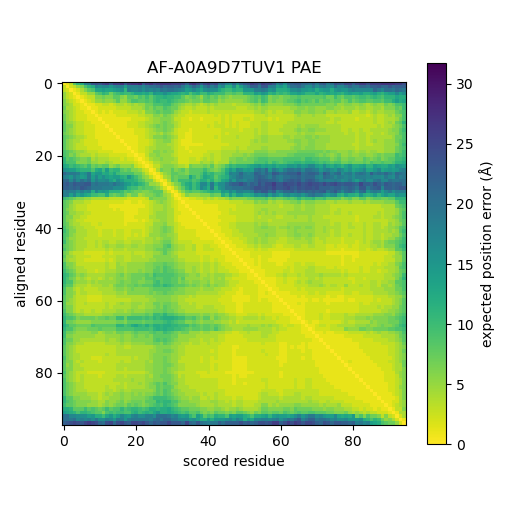TYR A 1 95 ? 20.084 -5.021 6.776 1.00 50.34 95 TYR A CA 1
ATOM 813 C C . TYR A 1 95 ? 21.303 -4.962 5.850 1.00 50.34 95 TYR A C 1
ATOM 815 O O . TYR A 1 95 ? 21.134 -4.575 4.672 1.00 50.34 95 TYR A O 1
#